Protein AF-A0A9E3UHV4-F1 (afdb_monomer)

Foldseek 3Di:
DPDDPDPDDDDDDDDDPVVVVVLVVVCVVVVHDSVVVVVVVCVVVQVPDWDQDPVGIDGCVVLDDPQPQSSLLSQLVGPRDDDDPVSVLLNVVCVVVVQQFWDDDPPDTHGPVLSSNQCVVCSVVLSVQCVVPCVPNVQRSVVVSCVSCVVVVHHGGPPPDPDPPPPDD

Sequence (169 aa):
MAKRPAKSETLTIRLDPKTRFMLEFISRVKGQTITTVVERALVEAASTATIETGFGHTDWKAFWDVSEGVRQLRLASTDEVFPTYEEERRFAFARTHEVFFWDIEGKTKTFNRFNIEVLWPNIDEYISIWDSTKTSDHWAAGRRMKSDLEDAKIEPPRWPPPSRELIPF

Radius of gyration: 21.43 Å; Cα contacts (8 Å, |Δi|>4): 129; chains: 1; bounding box: 47×37×72 Å

Structure (mmCIF, N/CA/C/O backbone):
data_AF-A0A9E3UHV4-F1
#
_entry.id   AF-A0A9E3UHV4-F1
#
loop_
_atom_site.group_PDB
_atom_site.id
_atom_site.type_symbol
_atom_site.label_atom_id
_atom_site.label_alt_id
_atom_site.label_comp_id
_atom_site.label_asym_id
_atom_site.label_entity_id
_atom_site.label_seq_id
_atom_site.pdbx_PDB_ins_code
_atom_site.Cartn_x
_atom_site.Cartn_y
_atom_site.Cartn_z
_atom_site.occupancy
_atom_site.B_iso_or_equiv
_atom_site.auth_seq_id
_atom_site.auth_comp_id
_atom_site.auth_asym_id
_atom_site.auth_atom_id
_atom_site.pdbx_PDB_model_num
ATOM 1 N N . MET A 1 1 ? 5.886 -19.375 -1.466 1.00 36.41 1 MET A N 1
ATOM 2 C CA . MET A 1 1 ? 4.690 -19.743 -0.667 1.00 36.41 1 MET A CA 1
ATOM 3 C C . MET A 1 1 ? 3.839 -18.494 -0.496 1.00 36.41 1 MET A C 1
ATOM 5 O O . MET A 1 1 ? 4.334 -17.541 0.089 1.00 36.41 1 MET A O 1
ATOM 9 N N . ALA A 1 2 ? 2.610 -18.466 -1.021 1.00 40.59 2 ALA A N 1
ATOM 10 C CA . ALA A 1 2 ? 1.711 -17.325 -0.839 1.00 40.59 2 ALA A CA 1
ATOM 11 C C . ALA A 1 2 ? 1.361 -17.177 0.653 1.00 40.59 2 ALA A C 1
ATOM 13 O O . ALA A 1 2 ? 0.800 -18.092 1.263 1.00 40.59 2 ALA A O 1
ATOM 14 N N . LYS A 1 3 ? 1.753 -16.053 1.258 1.00 47.31 3 LYS A N 1
ATOM 15 C CA . LYS A 1 3 ? 1.460 -15.728 2.657 1.00 47.31 3 LYS A CA 1
ATOM 16 C C . LYS A 1 3 ? -0.059 -15.562 2.762 1.00 47.31 3 LYS A C 1
ATOM 18 O O . LYS A 1 3 ? -0.621 -14.675 2.129 1.00 47.31 3 LYS A O 1
ATOM 23 N N . ARG A 1 4 ? -0.745 -16.444 3.501 1.00 50.56 4 ARG A N 1
ATOM 24 C CA . ARG A 1 4 ? -2.179 -16.261 3.785 1.00 50.56 4 ARG A CA 1
ATOM 25 C C . ARG A 1 4 ? -2.364 -14.875 4.417 1.00 50.56 4 ARG A C 1
ATOM 27 O O . ARG A 1 4 ? -1.590 -14.565 5.326 1.00 50.56 4 ARG A O 1
ATOM 34 N N . PRO A 1 5 ? -3.350 -14.070 3.981 1.00 55.16 5 PRO A N 1
ATOM 35 C CA . PRO A 1 5 ? -3.598 -12.780 4.605 1.00 55.16 5 PRO A CA 1
ATOM 36 C C . PRO A 1 5 ? -3.875 -13.013 6.092 1.00 55.16 5 PRO A C 1
ATOM 38 O O . PRO A 1 5 ? -4.691 -13.867 6.460 1.00 55.16 5 PRO A O 1
ATOM 41 N N . ALA A 1 6 ? -3.124 -12.325 6.951 1.00 57.59 6 ALA A N 1
ATOM 42 C CA . ALA A 1 6 ? -3.329 -12.412 8.385 1.00 57.59 6 ALA A CA 1
ATOM 43 C C . ALA A 1 6 ? -4.741 -11.901 8.698 1.00 57.59 6 ALA A C 1
ATOM 45 O O . ALA A 1 6 ? -5.146 -10.848 8.216 1.00 57.59 6 ALA A O 1
ATOM 46 N N . LYS A 1 7 ? -5.508 -12.649 9.500 1.00 66.94 7 LYS A N 1
ATOM 47 C CA . LYS A 1 7 ? -6.866 -12.239 9.905 1.00 66.94 7 LYS A CA 1
ATOM 48 C C . LYS A 1 7 ? -6.876 -10.986 10.793 1.00 66.94 7 LYS A C 1
ATOM 50 O O . LYS A 1 7 ? -7.939 -10.423 11.018 1.00 66.94 7 LYS A O 1
ATOM 55 N N . SER A 1 8 ? -5.721 -10.599 11.328 1.00 72.50 8 SER A N 1
ATOM 56 C CA . SER A 1 8 ? -5.550 -9.487 12.257 1.00 72.50 8 SER A CA 1
ATOM 57 C C . SER A 1 8 ? -4.122 -8.955 12.181 1.00 72.50 8 SER A C 1
ATOM 59 O O . SER A 1 8 ? -3.180 -9.748 12.104 1.00 72.50 8 SER A O 1
ATOM 61 N N . GLU A 1 9 ? -3.969 -7.639 12.283 1.00 79.88 9 GLU A N 1
ATOM 62 C CA . GLU A 1 9 ? -2.679 -6.961 12.424 1.00 79.88 9 GLU A CA 1
ATOM 63 C C . GLU A 1 9 ? -2.532 -6.402 13.845 1.00 79.88 9 GLU A C 1
ATOM 65 O O . GLU A 1 9 ? -3.498 -5.928 14.444 1.00 79.88 9 GLU A O 1
ATOM 70 N N . THR A 1 10 ? -1.325 -6.480 14.411 1.00 86.19 10 THR A N 1
ATOM 71 C CA . THR A 1 10 ? -1.036 -5.933 15.744 1.00 86.19 10 THR A CA 1
ATOM 72 C C . THR A 1 10 ? -0.614 -4.475 15.617 1.00 86.19 10 THR A C 1
ATOM 74 O O . THR A 1 10 ? 0.415 -4.185 15.011 1.00 86.19 10 THR A O 1
ATOM 77 N N . LEU A 1 11 ? -1.359 -3.569 16.252 1.00 87.00 11 LEU A N 1
ATOM 78 C CA . LEU A 1 11 ? -1.044 -2.143 16.309 1.00 87.00 11 LEU A CA 1
ATOM 79 C C . LEU A 1 11 ? -0.662 -1.730 17.738 1.00 87.00 11 LEU A C 1
ATOM 81 O O . LEU A 1 11 ? -1.441 -1.904 18.674 1.00 87.00 11 LEU A O 1
ATOM 85 N N . THR A 1 12 ? 0.527 -1.145 17.901 1.00 90.25 12 THR A N 1
ATOM 86 C CA . THR A 1 12 ? 0.995 -0.595 19.183 1.00 90.25 12 THR A CA 1
ATOM 87 C C . THR A 1 12 ? 0.866 0.925 19.164 1.00 90.25 12 THR A C 1
ATOM 89 O O . THR A 1 12 ? 1.575 1.593 18.416 1.00 90.25 12 THR A O 1
ATOM 92 N N . ILE A 1 13 ? -0.007 1.481 20.009 1.00 89.94 13 ILE A N 1
ATOM 93 C CA . ILE A 1 13 ? -0.247 2.929 20.115 1.00 89.94 13 ILE A CA 1
ATOM 94 C C . ILE A 1 13 ? 0.202 3.422 21.493 1.00 89.94 13 ILE A C 1
ATOM 96 O O . ILE A 1 13 ? -0.070 2.783 22.511 1.00 89.94 13 ILE A O 1
ATOM 100 N N . ARG A 1 14 ? 0.866 4.581 21.539 1.00 93.75 14 ARG A N 1
ATOM 101 C CA . ARG A 1 14 ? 1.131 5.301 22.792 1.00 93.75 14 ARG A CA 1
ATOM 102 C C . ARG A 1 14 ? -0.029 6.247 23.078 1.00 93.75 14 ARG A C 1
ATOM 104 O O . ARG A 1 14 ? -0.343 7.092 22.249 1.00 93.75 14 ARG A O 1
ATOM 111 N N . LEU A 1 15 ? -0.638 6.103 24.249 1.00 94.62 15 LEU A N 1
ATOM 112 C CA . LEU A 1 15 ? -1.754 6.928 24.703 1.00 94.62 15 LEU A CA 1
ATOM 113 C C . LEU A 1 15 ? -1.387 7.583 26.028 1.00 94.62 15 LEU A C 1
ATOM 115 O O . LEU A 1 15 ? -0.744 6.957 26.874 1.00 94.62 15 LEU A O 1
ATOM 119 N N . ASP A 1 16 ? -1.821 8.822 26.223 1.00 97.19 16 ASP A N 1
ATOM 120 C CA . ASP A 1 16 ? -1.750 9.449 27.534 1.00 97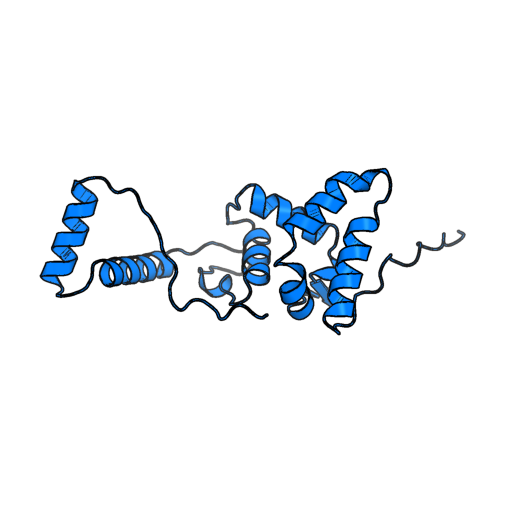.19 16 ASP A CA 1
ATOM 121 C C . ASP A 1 16 ? -2.726 8.760 28.520 1.00 97.19 16 ASP A C 1
ATOM 123 O O . ASP A 1 16 ? -3.694 8.104 28.099 1.00 97.19 16 ASP A O 1
ATOM 127 N N . PRO A 1 17 ? -2.510 8.896 29.843 1.00 97.81 17 PRO A N 1
ATOM 128 C CA . PRO A 1 17 ? -3.344 8.232 30.844 1.00 97.81 17 PRO A CA 1
ATOM 129 C C . PRO A 1 17 ? -4.841 8.560 30.739 1.00 97.81 17 PRO A C 1
ATOM 131 O O . PRO A 1 17 ? -5.673 7.686 30.991 1.00 97.81 17 PRO A O 1
ATOM 134 N N . LYS A 1 18 ? -5.203 9.789 30.340 1.00 97.62 18 LYS A N 1
ATOM 135 C CA . LYS A 1 18 ? -6.603 10.216 30.226 1.00 97.62 18 LYS A CA 1
ATOM 136 C C . LYS A 1 18 ? -7.276 9.528 29.041 1.00 97.62 18 LYS A C 1
ATOM 138 O O . LYS A 1 18 ? -8.373 8.997 29.202 1.00 97.62 18 LYS A O 1
ATOM 143 N N . THR A 1 19 ? -6.620 9.469 27.883 1.00 96.19 19 THR A N 1
ATOM 144 C CA . THR A 1 19 ? -7.154 8.775 26.697 1.00 96.19 19 THR A CA 1
ATOM 145 C C . THR A 1 19 ? -7.317 7.280 26.936 1.00 96.19 19 THR A C 1
ATOM 147 O O . THR A 1 19 ? -8.355 6.707 26.596 1.00 96.19 19 THR A O 1
ATOM 150 N N . ARG A 1 20 ? -6.345 6.652 27.608 1.00 96.12 20 ARG A N 1
ATOM 151 C CA . ARG A 1 20 ? -6.464 5.250 28.020 1.00 96.12 20 ARG A CA 1
ATOM 152 C C . ARG A 1 20 ? -7.683 5.024 28.919 1.00 96.12 20 ARG A C 1
ATOM 154 O O . ARG A 1 20 ? -8.467 4.115 28.657 1.00 96.12 20 ARG A O 1
ATOM 161 N N . PHE A 1 21 ? -7.862 5.860 29.943 1.00 97.38 21 PHE A N 1
ATOM 162 C CA . PHE A 1 21 ? -9.005 5.752 30.850 1.00 97.38 21 PHE A CA 1
ATOM 163 C C . PHE A 1 21 ? -10.344 5.911 30.116 1.00 97.38 21 PHE A C 1
ATOM 165 O O . PHE A 1 21 ? -11.267 5.140 30.364 1.00 97.38 21 PHE A O 1
ATOM 172 N N . MET A 1 22 ? -10.454 6.855 29.172 1.00 97.00 22 MET A N 1
ATOM 173 C CA . MET A 1 22 ? -11.671 7.027 28.366 1.00 97.00 22 MET A CA 1
ATOM 174 C C . MET A 1 22 ? -12.009 5.769 27.551 1.00 97.00 22 MET A C 1
ATOM 176 O O . MET A 1 22 ? -13.165 5.345 27.545 1.00 97.00 22 MET A O 1
ATOM 180 N N . LEU A 1 23 ? -11.017 5.133 26.915 1.00 95.62 23 LEU A N 1
ATOM 181 C CA . LEU A 1 23 ? -11.217 3.872 26.188 1.00 95.62 23 LEU A CA 1
ATOM 182 C C . LEU A 1 23 ? -11.690 2.741 27.113 1.00 95.62 23 LEU A C 1
ATOM 184 O O . LEU A 1 23 ? -12.619 2.009 26.768 1.00 95.62 23 LEU A O 1
ATOM 188 N N . GLU A 1 24 ? -11.081 2.608 28.294 1.00 96.19 24 GLU A N 1
ATOM 189 C CA . GLU A 1 24 ? -11.468 1.610 29.301 1.00 96.19 24 GLU A CA 1
ATOM 190 C C . GLU A 1 24 ? -12.869 1.866 29.877 1.00 96.19 24 GLU A C 1
ATOM 192 O O . GLU A 1 24 ? -13.622 0.928 30.136 1.00 96.19 24 GLU A O 1
ATOM 197 N N . PHE A 1 25 ? -13.248 3.129 30.068 1.00 97.25 25 PHE A N 1
ATOM 198 C CA . PHE A 1 25 ? -14.584 3.495 30.524 1.00 97.25 25 PHE A CA 1
ATOM 199 C C . PHE A 1 25 ? -15.644 3.131 29.479 1.00 97.25 25 PHE A C 1
ATOM 201 O O . PHE A 1 25 ? -16.618 2.451 29.801 1.00 97.25 25 PHE A O 1
ATOM 208 N N . ILE A 1 26 ? -15.436 3.515 28.214 1.00 96.31 26 ILE A N 1
ATOM 209 C CA . ILE A 1 26 ? -16.378 3.225 27.122 1.00 96.31 26 ILE A CA 1
ATOM 210 C C . ILE A 1 26 ? -16.529 1.718 26.915 1.00 96.31 26 ILE A C 1
ATOM 212 O O . ILE A 1 26 ? -17.650 1.244 26.726 1.00 96.31 26 ILE A O 1
ATOM 216 N N . SER A 1 27 ? -15.430 0.961 26.972 1.00 97.25 27 SER A N 1
ATOM 217 C CA . SER A 1 27 ? -15.467 -0.494 26.806 1.00 97.25 27 SER A CA 1
ATOM 218 C C . SER A 1 27 ? -16.345 -1.160 27.874 1.00 97.25 27 SER A C 1
ATOM 220 O O . SER A 1 27 ? -17.196 -1.985 27.539 1.00 97.25 27 SER A O 1
ATOM 222 N N . ARG A 1 28 ? -16.245 -0.717 29.136 1.00 97.00 28 ARG A N 1
ATOM 223 C CA . ARG A 1 28 ? -17.091 -1.186 30.248 1.00 97.00 28 ARG A CA 1
ATOM 224 C C . ARG A 1 28 ? -18.549 -0.760 30.106 1.00 97.00 28 ARG A C 1
ATOM 226 O O . ARG A 1 28 ? -19.431 -1.589 30.292 1.00 97.00 28 ARG A O 1
ATOM 233 N N . VAL A 1 29 ? -18.806 0.501 29.752 1.00 96.94 29 VAL A N 1
ATOM 234 C CA . VAL A 1 29 ? -20.173 1.025 29.579 1.00 96.94 29 VAL A CA 1
ATOM 235 C C . VAL A 1 29 ? -20.903 0.314 28.438 1.00 96.94 29 VAL A C 1
ATOM 237 O O . VAL A 1 29 ? -22.082 0.000 28.566 1.00 96.94 29 VAL A O 1
ATOM 240 N N . LYS A 1 30 ? -20.211 0.040 27.325 1.00 94.69 30 LYS A N 1
ATOM 241 C CA . LYS A 1 30 ? -20.795 -0.608 26.140 1.00 94.69 30 LYS A CA 1
ATOM 242 C C . LYS A 1 30 ? -20.734 -2.141 26.177 1.00 94.69 30 LYS A C 1
ATOM 244 O O . LYS A 1 30 ? -21.286 -2.769 25.278 1.00 94.69 30 LYS A O 1
ATOM 249 N N . GLY A 1 31 ? -20.056 -2.742 27.160 1.00 95.69 31 GLY A N 1
ATOM 250 C CA . GLY A 1 31 ? -19.849 -4.193 27.236 1.00 95.69 31 GLY A CA 1
ATOM 251 C C . GLY A 1 31 ? -19.049 -4.755 26.054 1.00 95.69 31 GLY A C 1
ATOM 252 O O . GLY A 1 31 ? -19.348 -5.839 25.562 1.00 95.69 31 GLY A O 1
ATOM 253 N N . GLN A 1 32 ? -18.072 -3.999 25.549 1.00 95.94 32 GLN A N 1
ATOM 254 C CA . GLN A 1 32 ? -17.279 -4.337 24.362 1.00 95.94 32 GLN A CA 1
ATOM 255 C C . GLN A 1 32 ? -15.793 -4.413 24.700 1.00 95.94 32 GLN A C 1
ATOM 257 O O . GLN A 1 32 ? -15.345 -3.863 25.702 1.00 95.94 32 GLN A O 1
ATOM 262 N N . THR A 1 33 ? -15.003 -5.073 23.853 1.00 96.38 33 THR A N 1
ATOM 263 C CA . THR A 1 33 ? -13.542 -5.033 23.995 1.00 96.38 33 THR A CA 1
ATOM 264 C C . THR A 1 33 ? -13.012 -3.649 23.612 1.00 96.38 33 THR A C 1
ATOM 266 O O . THR A 1 33 ? -13.627 -2.936 22.816 1.00 96.38 33 THR A O 1
ATOM 269 N N . ILE A 1 34 ? -11.847 -3.267 24.148 1.00 93.81 34 ILE A N 1
ATOM 270 C CA . ILE A 1 34 ? -11.163 -2.024 23.745 1.00 93.81 34 ILE A CA 1
ATOM 271 C C . ILE A 1 34 ? -10.929 -2.014 22.228 1.00 93.81 34 ILE A C 1
ATOM 273 O O . ILE A 1 34 ? -11.170 -0.996 21.588 1.00 93.81 34 ILE A O 1
ATOM 277 N N . THR A 1 35 ? -10.546 -3.156 21.648 1.00 93.44 35 THR A N 1
ATOM 278 C CA . THR A 1 35 ? -10.378 -3.327 20.199 1.00 93.44 35 THR A CA 1
ATOM 279 C C . THR A 1 35 ? -11.639 -2.935 19.433 1.00 93.44 35 THR A C 1
ATOM 281 O O . THR A 1 35 ? -11.572 -2.074 18.565 1.00 93.44 35 THR A O 1
ATOM 284 N N . THR A 1 36 ? -12.808 -3.464 19.810 1.00 94.56 36 THR A N 1
ATOM 285 C CA . THR A 1 36 ? -14.077 -3.134 19.142 1.00 94.56 36 THR A CA 1
ATOM 286 C C . THR A 1 36 ? -14.451 -1.657 19.285 1.00 94.56 36 THR A C 1
ATOM 288 O O . THR A 1 36 ? -14.997 -1.070 18.352 1.00 94.56 36 THR A O 1
ATOM 291 N N . VAL A 1 37 ? -14.163 -1.038 20.436 1.00 95.00 37 VAL A N 1
ATOM 292 C CA . VAL A 1 37 ? -14.391 0.404 20.632 1.00 95.00 37 VAL A CA 1
ATOM 293 C C . VAL A 1 37 ? -13.534 1.221 19.664 1.00 95.00 37 VAL A C 1
ATOM 295 O O . VAL A 1 37 ? -14.053 2.131 19.020 1.00 95.00 37 VAL A O 1
ATOM 298 N N . VAL A 1 38 ? -12.250 0.879 19.537 1.00 94.44 38 VAL A N 1
ATOM 299 C CA . VAL A 1 38 ? -11.314 1.563 18.634 1.00 94.44 38 VAL A CA 1
ATOM 300 C C . VAL A 1 38 ? -11.707 1.359 17.172 1.00 94.44 38 VAL A C 1
ATOM 302 O O . VAL A 1 38 ? -11.797 2.335 16.437 1.00 94.44 38 VAL A O 1
ATOM 305 N N . GLU A 1 39 ? -12.002 0.128 16.753 1.00 93.94 39 GLU A N 1
ATOM 306 C CA . GLU A 1 39 ? -12.411 -0.179 15.375 1.00 93.94 39 GLU A CA 1
ATOM 307 C C . GLU A 1 39 ? -13.649 0.617 14.955 1.00 93.94 39 GLU A C 1
ATOM 309 O O . GLU A 1 39 ? -13.665 1.220 13.886 1.00 93.94 39 GLU A O 1
ATOM 314 N N . ARG A 1 40 ? -14.676 0.677 15.813 1.00 93.31 40 ARG A N 1
ATOM 315 C CA . ARG A 1 40 ? -15.893 1.451 15.528 1.00 93.31 40 ARG A CA 1
ATOM 316 C C . ARG A 1 40 ? -15.610 2.943 15.431 1.00 93.31 40 ARG A C 1
ATOM 318 O O . ARG A 1 40 ? -16.054 3.570 14.477 1.00 93.31 40 ARG A O 1
ATOM 325 N N . ALA A 1 41 ? -14.841 3.486 16.374 1.00 93.50 41 ALA A N 1
ATOM 326 C CA . ALA A 1 41 ? -14.463 4.895 16.351 1.00 93.50 41 ALA A CA 1
ATOM 327 C C . ALA A 1 41 ? -13.659 5.251 15.088 1.00 93.50 41 ALA A C 1
ATOM 329 O O . ALA A 1 41 ? -13.880 6.305 14.497 1.00 93.50 41 ALA A O 1
ATOM 330 N N . LEU A 1 42 ? -12.766 4.361 14.637 1.00 93.81 42 LEU A N 1
ATOM 331 C CA . LEU A 1 42 ? -12.014 4.536 13.394 1.00 93.81 42 LEU A CA 1
ATOM 332 C C . LEU A 1 42 ? -12.920 4.493 12.165 1.00 93.81 42 LEU A C 1
ATOM 334 O O . LEU A 1 42 ? -12.791 5.353 11.304 1.00 93.81 42 LEU A O 1
ATOM 338 N N . VAL A 1 43 ? -13.846 3.533 12.079 1.00 93.12 43 VAL A N 1
ATOM 339 C CA . VAL A 1 43 ? -14.799 3.452 10.960 1.00 93.12 43 VAL A CA 1
ATOM 340 C C . VAL A 1 43 ? -15.681 4.698 10.903 1.00 93.12 43 VAL A C 1
ATOM 342 O O . VAL A 1 43 ? -15.902 5.235 9.819 1.00 93.12 43 VAL A O 1
ATOM 345 N N . GLU A 1 44 ? -16.159 5.181 12.050 1.00 93.12 44 GLU A N 1
ATOM 346 C CA . GLU A 1 44 ? -16.943 6.416 12.147 1.00 93.12 44 GLU A CA 1
ATOM 347 C C . GLU A 1 44 ? -16.129 7.624 11.666 1.00 93.12 44 GLU A C 1
ATOM 349 O O . GLU A 1 44 ? -16.566 8.330 10.758 1.00 93.12 44 GLU A O 1
ATOM 354 N N . ALA A 1 45 ? -14.914 7.812 12.191 1.00 94.19 45 ALA A N 1
ATOM 355 C CA . ALA A 1 45 ? -14.040 8.914 11.794 1.00 94.19 45 ALA A CA 1
ATOM 356 C C . ALA A 1 45 ? -13.663 8.850 10.302 1.00 94.19 45 ALA A C 1
ATOM 358 O O . ALA A 1 45 ? -13.757 9.852 9.591 1.00 94.19 45 ALA A O 1
ATOM 359 N N . ALA A 1 46 ? -13.299 7.667 9.804 1.00 92.06 46 ALA A N 1
ATOM 360 C CA . ALA A 1 46 ? -12.918 7.455 8.411 1.00 92.06 46 ALA A CA 1
ATOM 361 C C . ALA A 1 46 ? -14.092 7.669 7.447 1.00 92.06 46 ALA A C 1
ATOM 363 O O . ALA A 1 46 ? -13.888 8.149 6.339 1.00 92.06 46 ALA A O 1
ATOM 364 N N . SER A 1 47 ? -15.326 7.365 7.863 1.00 88.19 47 SER A N 1
ATOM 365 C CA . SER A 1 47 ? -16.526 7.604 7.044 1.00 88.19 47 SER A CA 1
ATOM 366 C C . SER A 1 47 ? -16.833 9.091 6.852 1.00 88.19 47 SER A C 1
ATOM 368 O O . SER A 1 47 ? -17.553 9.446 5.924 1.00 88.19 47 SER A O 1
ATOM 370 N N . THR A 1 48 ? -16.299 9.955 7.717 1.00 91.69 48 THR A N 1
ATOM 371 C CA . THR A 1 48 ? -16.426 11.416 7.600 1.00 91.69 48 THR A CA 1
ATOM 372 C C . THR A 1 48 ? -15.183 12.094 7.026 1.00 91.69 48 THR A C 1
ATOM 374 O O . THR A 1 48 ? -15.230 13.276 6.699 1.00 91.69 48 THR A O 1
ATOM 377 N N . ALA A 1 49 ? -14.070 11.369 6.901 1.00 90.94 49 ALA A N 1
ATOM 378 C CA . ALA A 1 49 ? -12.830 11.883 6.340 1.00 90.94 49 ALA A CA 1
ATOM 379 C C . ALA A 1 49 ? -12.879 11.791 4.809 1.00 90.94 49 ALA A C 1
ATOM 381 O O . ALA A 1 49 ? -12.592 10.746 4.224 1.00 90.94 49 ALA A O 1
ATOM 382 N N . THR A 1 50 ? -13.259 12.893 4.167 1.00 90.50 50 THR A N 1
ATOM 383 C CA . THR A 1 50 ? -13.290 13.016 2.707 1.00 90.50 50 THR A CA 1
ATOM 384 C C . THR A 1 50 ? -12.176 13.922 2.214 1.00 90.50 50 THR A C 1
ATOM 386 O O . THR A 1 50 ? -11.874 14.928 2.856 1.00 90.50 50 THR A O 1
ATOM 389 N N . ILE A 1 51 ? -11.633 13.612 1.043 1.00 88.38 51 ILE A N 1
ATOM 390 C CA . ILE A 1 51 ? -10.755 14.517 0.301 1.00 88.38 51 ILE A CA 1
ATOM 391 C C . ILE A 1 51 ? -11.489 15.049 -0.929 1.00 88.38 51 ILE A C 1
ATOM 393 O O . ILE A 1 51 ? -12.362 14.376 -1.488 1.00 88.38 51 ILE A O 1
ATOM 397 N N . GLU A 1 52 ? -11.160 16.273 -1.323 1.00 85.75 52 GLU A N 1
ATOM 398 C CA . GLU A 1 52 ? -11.552 16.815 -2.621 1.00 85.75 52 GLU A CA 1
ATOM 399 C C . GLU A 1 52 ? -10.690 16.185 -3.710 1.00 85.75 52 GLU A C 1
ATOM 401 O O . GLU A 1 52 ? -9.549 15.824 -3.470 1.00 85.75 52 GLU A O 1
ATOM 406 N N . THR A 1 53 ? -11.264 16.001 -4.889 1.00 78.19 53 THR A N 1
ATOM 407 C CA . THR A 1 53 ? -10.575 15.543 -6.095 1.00 78.19 53 THR A CA 1
ATOM 408 C C . THR A 1 53 ? -11.153 16.309 -7.276 1.00 78.19 53 THR A C 1
ATOM 410 O O . THR A 1 53 ? -12.272 16.830 -7.205 1.00 78.19 53 THR A O 1
ATOM 413 N N . GLY A 1 54 ? -10.467 16.298 -8.419 1.00 74.25 54 GLY A N 1
ATOM 414 C CA . GLY A 1 54 ? -10.986 16.895 -9.658 1.00 74.25 54 GLY A CA 1
ATOM 415 C C . GLY A 1 54 ? -12.349 16.351 -10.132 1.00 74.25 54 GLY A C 1
ATOM 416 O O . GLY A 1 54 ? -12.975 16.960 -10.996 1.00 74.25 54 GLY A O 1
ATOM 417 N N . PHE A 1 55 ? -12.829 15.235 -9.568 1.00 72.31 55 PHE A N 1
ATOM 418 C CA . PHE A 1 55 ? -14.098 14.584 -9.917 1.00 72.31 55 PHE A CA 1
ATOM 419 C C . PHE A 1 55 ? -15.156 14.633 -8.796 1.00 72.31 55 PHE A C 1
ATOM 421 O O . PHE A 1 55 ? -16.212 14.015 -8.933 1.00 72.31 55 PHE A O 1
ATOM 428 N N . GLY A 1 56 ? -14.901 15.361 -7.702 1.00 83.56 56 GLY A N 1
ATOM 429 C CA . GLY A 1 56 ? -15.790 15.469 -6.539 1.00 83.56 56 GLY A CA 1
ATOM 430 C C . GLY A 1 56 ? -15.104 15.054 -5.237 1.00 83.56 56 GLY A C 1
ATOM 431 O O . GLY A 1 56 ? -13.886 15.147 -5.120 1.00 83.56 56 GLY A O 1
ATOM 432 N N . HIS A 1 57 ? -15.869 14.584 -4.252 1.00 84.44 57 HIS A N 1
ATOM 433 C CA . HIS A 1 57 ? -15.312 14.093 -2.988 1.00 84.44 57 HIS A CA 1
ATOM 434 C C . HIS A 1 57 ? -15.130 12.577 -3.009 1.00 84.44 57 HIS A C 1
ATOM 436 O O . HIS A 1 57 ? -15.990 11.851 -3.512 1.00 84.44 57 HIS A O 1
ATOM 442 N N . THR A 1 58 ? -14.046 12.096 -2.405 1.00 89.06 58 THR A N 1
ATOM 443 C CA . THR A 1 58 ? -13.804 10.664 -2.209 1.00 89.06 58 THR A CA 1
ATOM 444 C C . THR A 1 58 ? -13.401 10.352 -0.768 1.00 89.06 58 THR A C 1
ATOM 446 O O . THR A 1 58 ? -12.941 11.229 -0.038 1.00 89.06 58 THR A O 1
ATOM 449 N N . ASP A 1 59 ? -13.588 9.098 -0.355 1.00 90.69 59 ASP A N 1
ATOM 450 C CA . ASP A 1 59 ? -13.217 8.575 0.962 1.00 90.69 59 ASP A CA 1
ATOM 451 C C . ASP A 1 59 ? -12.146 7.472 0.849 1.00 90.69 59 ASP A C 1
ATOM 453 O O . ASP A 1 59 ? -11.678 7.116 -0.239 1.00 90.69 59 ASP A O 1
ATOM 457 N N . TRP A 1 60 ? -11.761 6.901 1.994 1.00 91.12 60 TRP A N 1
ATOM 458 C CA . TRP A 1 60 ? -10.769 5.825 2.083 1.00 91.12 60 TRP A CA 1
ATOM 459 C C . TRP A 1 60 ? -11.108 4.586 1.233 1.00 91.12 60 TRP A C 1
ATOM 461 O O . TRP A 1 60 ? -10.200 3.844 0.848 1.00 91.12 60 TRP A O 1
ATOM 471 N N . LYS A 1 61 ? -12.387 4.336 0.919 1.00 91.50 61 LYS A N 1
ATOM 472 C CA . LYS A 1 61 ? -12.816 3.136 0.183 1.00 91.50 61 LYS A CA 1
ATOM 473 C C . LYS A 1 61 ? -12.382 3.187 -1.270 1.00 91.50 61 LYS A C 1
ATOM 475 O O . LYS A 1 61 ? -12.103 2.138 -1.843 1.00 91.50 61 LYS A O 1
ATOM 480 N N . ALA A 1 62 ? -12.289 4.380 -1.856 1.00 89.44 62 ALA A N 1
ATOM 481 C CA . ALA A 1 62 ? -11.749 4.528 -3.202 1.00 89.44 62 ALA A CA 1
ATOM 482 C C . ALA A 1 62 ? -10.272 4.122 -3.269 1.00 89.44 62 AL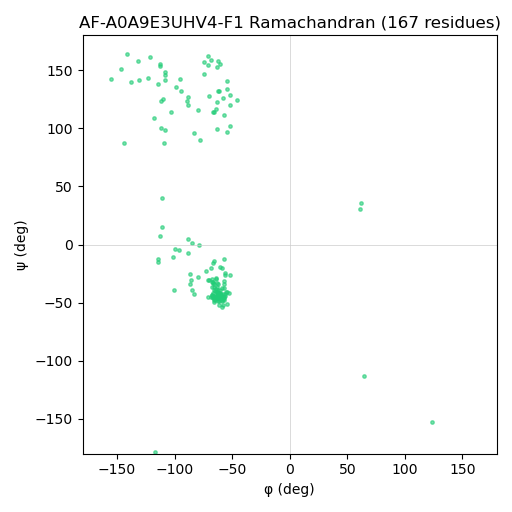A A C 1
ATOM 484 O O . ALA A 1 62 ? -9.816 3.622 -4.295 1.00 89.44 62 ALA A O 1
ATOM 485 N N . PHE A 1 63 ? -9.532 4.277 -2.169 1.00 90.69 63 PHE A N 1
ATOM 486 C CA . PHE A 1 63 ? -8.118 3.913 -2.079 1.00 90.69 63 PHE A CA 1
ATOM 487 C C . PHE A 1 63 ? -7.892 2.453 -1.710 1.00 90.69 63 PHE A C 1
ATOM 489 O O . PHE A 1 63 ? -6.894 1.865 -2.126 1.00 90.69 63 PHE A O 1
ATOM 496 N N . TRP A 1 64 ? -8.808 1.864 -0.942 1.00 93.31 64 TRP A N 1
ATOM 497 C CA . TRP A 1 64 ? -8.657 0.508 -0.444 1.00 93.31 64 TRP A CA 1
ATOM 498 C C . TRP A 1 64 ? -8.562 -0.522 -1.577 1.00 93.31 64 TRP A C 1
ATOM 500 O O . TRP A 1 64 ? -9.372 -0.562 -2.504 1.00 93.31 64 TRP A O 1
ATOM 510 N N . ASP A 1 65 ? -7.565 -1.391 -1.458 1.00 93.81 65 ASP A N 1
ATOM 511 C CA . ASP A 1 65 ? -7.373 -2.565 -2.293 1.00 93.81 65 ASP A CA 1
ATOM 512 C C . ASP A 1 65 ? -6.751 -3.676 -1.441 1.00 93.81 65 ASP A C 1
ATOM 514 O O . ASP A 1 65 ? -6.034 -3.401 -0.474 1.00 93.81 65 ASP A O 1
ATOM 518 N N . VAL A 1 66 ? -7.032 -4.931 -1.792 1.00 91.50 66 VAL A N 1
ATOM 519 C CA . VAL A 1 66 ? -6.423 -6.097 -1.134 1.00 91.50 66 VAL A CA 1
ATOM 520 C C . VAL A 1 66 ? -4.941 -6.203 -1.500 1.00 91.50 66 VAL A C 1
ATOM 522 O O . VAL A 1 66 ? -4.141 -6.665 -0.689 1.00 91.50 66 VAL A O 1
ATOM 525 N N . SER A 1 67 ? -4.567 -5.749 -2.698 1.00 93.88 67 SER A N 1
ATOM 526 C CA . SER A 1 67 ? -3.170 -5.629 -3.100 1.00 93.88 67 SER A CA 1
ATOM 527 C C . SER A 1 67 ? -2.565 -4.362 -2.499 1.00 93.88 67 SER A C 1
ATOM 529 O O . SER A 1 67 ? -2.956 -3.244 -2.844 1.00 93.88 67 SER A O 1
ATOM 53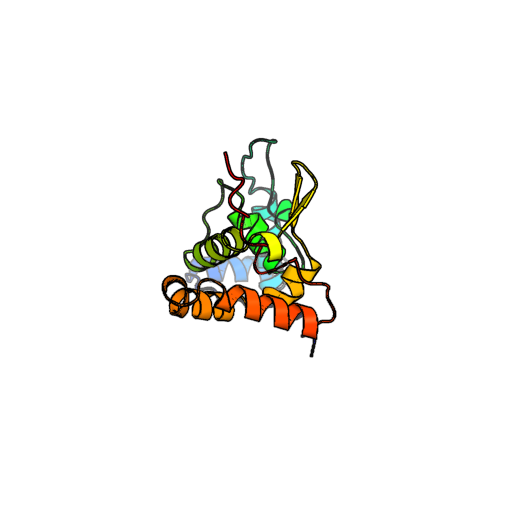1 N N . GLU A 1 68 ? -1.580 -4.538 -1.615 1.00 92.69 68 GLU A N 1
ATOM 532 C CA . GLU A 1 68 ? -0.847 -3.433 -0.992 1.00 92.69 68 GLU A CA 1
ATOM 533 C C . GLU A 1 68 ? -0.246 -2.489 -2.039 1.00 92.69 68 GLU A C 1
ATOM 535 O O . GLU A 1 68 ? -0.343 -1.273 -1.887 1.00 92.69 68 GLU A O 1
ATOM 540 N N . GLY A 1 69 ? 0.305 -3.038 -3.125 1.00 94.94 69 GLY A N 1
ATOM 541 C CA . GLY A 1 69 ? 0.895 -2.235 -4.188 1.00 94.94 69 GLY A CA 1
ATOM 542 C C . GLY A 1 69 ? -0.113 -1.393 -4.946 1.00 94.94 69 GLY A C 1
ATOM 543 O O . GLY A 1 69 ? 0.127 -0.211 -5.175 1.00 94.94 69 GLY A O 1
ATOM 544 N N . VAL A 1 70 ? -1.285 -1.953 -5.257 1.00 95.44 70 VAL A N 1
ATOM 545 C CA . VAL A 1 70 ? -2.360 -1.184 -5.900 1.00 95.44 70 VAL A CA 1
ATOM 546 C C . VAL A 1 70 ? -2.832 -0.063 -4.974 1.00 95.44 70 VAL A C 1
ATOM 548 O O . VAL A 1 70 ? -2.995 1.070 -5.424 1.00 95.44 70 VAL A O 1
ATOM 551 N N . ARG A 1 71 ? -3.002 -0.349 -3.676 1.00 94.75 71 ARG A N 1
ATOM 552 C CA . ARG A 1 71 ? -3.404 0.646 -2.673 1.00 94.75 71 ARG A CA 1
ATOM 553 C C . ARG A 1 71 ? -2.381 1.779 -2.549 1.00 94.75 71 ARG A C 1
ATOM 555 O O . ARG A 1 71 ? -2.770 2.942 -2.595 1.00 94.75 71 ARG A O 1
ATOM 562 N N . GLN A 1 72 ? -1.092 1.454 -2.422 1.00 94.69 72 GLN A N 1
ATOM 563 C CA . GLN A 1 72 ? -0.022 2.452 -2.307 1.00 94.69 72 GLN A CA 1
ATOM 564 C C . GLN A 1 72 ? 0.104 3.298 -3.575 1.00 94.69 72 GLN A C 1
ATOM 566 O O . GLN A 1 72 ? 0.161 4.520 -3.481 1.00 94.69 72 GLN A O 1
ATOM 571 N N . LEU A 1 73 ? 0.081 2.681 -4.762 1.00 94.69 73 LEU A N 1
ATOM 572 C CA . LEU A 1 73 ? 0.130 3.421 -6.023 1.00 94.69 73 LEU A CA 1
ATOM 573 C C . LEU A 1 73 ? -1.081 4.339 -6.201 1.00 94.69 73 LEU A C 1
ATOM 575 O O . LEU A 1 73 ? -0.926 5.457 -6.686 1.00 94.69 73 LEU A O 1
ATOM 579 N N . ARG A 1 74 ? -2.281 3.893 -5.809 1.00 92.12 74 ARG A N 1
ATOM 580 C CA . ARG A 1 74 ? -3.498 4.709 -5.895 1.00 92.12 74 ARG A CA 1
ATOM 581 C C . ARG A 1 74 ? -3.440 5.906 -4.947 1.00 92.12 74 ARG A C 1
ATOM 583 O O . ARG A 1 74 ? -3.738 7.014 -5.381 1.00 92.12 74 ARG A O 1
ATOM 590 N N . LEU A 1 75 ? -3.011 5.694 -3.700 1.00 91.44 75 LEU A N 1
ATOM 591 C CA . LEU A 1 75 ? -2.786 6.779 -2.740 1.00 91.44 75 LEU A CA 1
ATOM 592 C C . LEU A 1 75 ? -1.746 7.772 -3.268 1.00 91.44 75 LEU A C 1
ATOM 594 O O . LEU A 1 75 ? -2.054 8.945 -3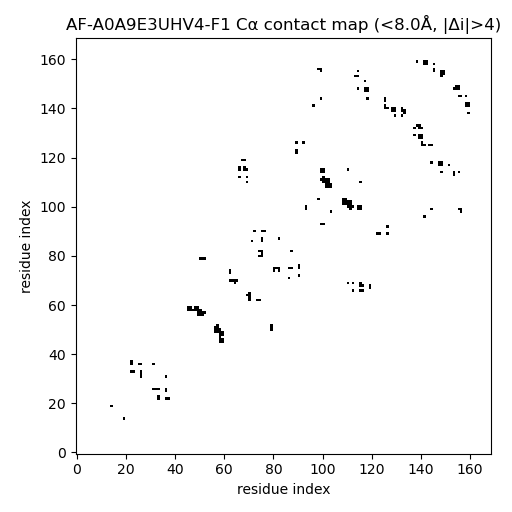.410 1.00 91.44 75 LEU A O 1
ATOM 598 N N . ALA A 1 76 ? -0.559 7.303 -3.654 1.00 90.94 76 ALA A N 1
ATOM 599 C CA . ALA A 1 76 ? 0.527 8.171 -4.112 1.00 90.94 76 ALA A CA 1
ATOM 600 C C . ALA A 1 76 ? 0.240 8.904 -5.440 1.00 90.94 76 ALA A C 1
ATOM 602 O O . ALA A 1 76 ? 0.927 9.865 -5.768 1.00 90.94 76 ALA A O 1
ATOM 603 N N . SER A 1 77 ? -0.764 8.462 -6.208 1.00 88.19 77 SER A N 1
ATOM 604 C CA . SER A 1 77 ? -1.223 9.147 -7.428 1.00 88.19 77 SER A CA 1
ATOM 605 C C . SER A 1 77 ? -2.241 10.265 -7.161 1.00 88.19 77 SER A C 1
ATOM 607 O O . SER A 1 77 ? -2.750 10.838 -8.120 1.00 88.19 77 SER A O 1
ATOM 609 N N . THR A 1 78 ? -2.589 10.523 -5.899 1.00 88.31 78 THR A N 1
ATOM 610 C CA . THR A 1 78 ? -3.614 11.495 -5.497 1.00 88.31 78 THR A CA 1
ATOM 611 C C . THR A 1 78 ? -2.946 12.691 -4.831 1.00 88.31 78 THR A C 1
ATOM 613 O O . THR A 1 78 ? -2.193 12.515 -3.877 1.00 88.31 78 THR A O 1
ATOM 616 N N . ASP A 1 79 ? -3.211 13.898 -5.326 1.00 84.62 79 ASP A N 1
ATOM 617 C CA . ASP A 1 79 ? -2.502 15.111 -4.896 1.00 84.62 79 ASP A CA 1
ATOM 618 C C . ASP A 1 79 ? -2.919 15.567 -3.485 1.00 84.62 79 ASP A C 1
ATOM 620 O O . ASP A 1 79 ? -2.179 16.268 -2.798 1.00 84.62 79 ASP A O 1
ATOM 624 N N . GLU A 1 80 ? -4.106 15.162 -3.034 1.00 85.62 80 GLU A N 1
ATOM 625 C CA . GLU A 1 80 ? -4.711 15.592 -1.773 1.00 85.62 80 GLU A CA 1
ATOM 626 C C . GLU A 1 80 ? -4.325 14.716 -0.568 1.00 85.62 80 GLU A C 1
ATOM 628 O O . GLU A 1 80 ? -4.820 14.930 0.543 1.00 85.62 80 GLU A O 1
ATOM 633 N N . VAL A 1 81 ? -3.433 13.738 -0.760 1.00 85.12 81 VAL A N 1
ATOM 634 C CA . VAL A 1 81 ? -2.848 12.942 0.327 1.00 85.12 81 VAL A CA 1
ATOM 635 C C . VAL A 1 81 ? -1.356 13.236 0.486 1.00 85.12 81 VAL A C 1
ATOM 637 O O . VAL A 1 81 ? -0.678 13.644 -0.449 1.00 85.12 81 VAL A O 1
ATOM 640 N N . PHE A 1 82 ? -0.833 13.008 1.693 1.00 87.06 82 PHE A N 1
ATOM 641 C CA . PHE A 1 82 ? 0.570 13.255 2.036 1.00 87.06 82 PHE A CA 1
ATOM 642 C C . PHE A 1 82 ? 1.305 11.920 2.229 1.00 87.06 82 PHE A C 1
ATOM 644 O O . PHE A 1 82 ? 1.324 11.405 3.353 1.00 87.06 82 PHE A O 1
ATOM 651 N N . PRO A 1 83 ? 1.854 11.316 1.158 1.00 88.00 83 PRO A N 1
ATOM 652 C CA . PRO A 1 83 ? 2.638 10.093 1.274 1.00 88.00 83 PRO A CA 1
ATOM 653 C C . PRO A 1 83 ? 3.905 10.317 2.110 1.00 88.00 83 PRO A C 1
ATOM 655 O O . PRO A 1 83 ? 4.461 11.411 2.193 1.00 88.00 83 PRO A O 1
ATOM 658 N N . THR A 1 84 ? 4.377 9.254 2.750 1.00 92.00 84 THR A N 1
ATOM 659 C CA . THR A 1 84 ? 5.689 9.231 3.406 1.00 92.00 84 THR A CA 1
ATOM 660 C C . THR A 1 84 ? 6.821 9.221 2.374 1.00 92.00 84 THR A C 1
ATOM 662 O O . THR A 1 84 ? 6.622 8.841 1.222 1.00 92.00 84 THR A O 1
ATOM 665 N N . TYR A 1 85 ? 8.046 9.555 2.796 1.00 92.50 85 TYR A N 1
ATOM 666 C CA . TYR A 1 85 ? 9.226 9.528 1.917 1.00 92.50 85 TYR A CA 1
ATOM 667 C C . TYR A 1 85 ? 9.418 8.181 1.195 1.00 92.50 85 TYR A C 1
ATOM 669 O O . TYR A 1 85 ? 9.716 8.147 0.003 1.00 92.50 85 TYR A O 1
ATOM 677 N N . GLU A 1 86 ? 9.221 7.059 1.895 1.00 93.00 86 GLU A N 1
ATOM 678 C CA . GLU A 1 86 ? 9.353 5.728 1.287 1.00 93.00 86 GLU A CA 1
ATOM 679 C C . GLU A 1 86 ? 8.256 5.461 0.245 1.00 93.00 86 GLU A C 1
ATOM 681 O O . GLU A 1 86 ? 8.522 4.868 -0.801 1.00 93.00 86 GLU A O 1
ATOM 686 N N . GLU A 1 87 ? 7.030 5.932 0.483 1.00 92.94 87 GLU A N 1
ATOM 687 C CA . GLU A 1 87 ? 5.930 5.823 -0.481 1.00 92.94 87 GLU A CA 1
ATOM 688 C C . GLU A 1 87 ? 6.180 6.689 -1.721 1.00 92.94 87 GLU A C 1
ATOM 690 O O . GLU A 1 87 ? 6.020 6.204 -2.842 1.00 92.94 87 GLU A O 1
ATOM 695 N N . GLU A 1 88 ? 6.653 7.927 -1.544 1.00 93.50 88 GLU A N 1
ATOM 696 C CA . GLU A 1 88 ? 7.068 8.800 -2.649 1.00 93.50 88 GLU A CA 1
ATOM 697 C C . GLU A 1 88 ? 8.196 8.168 -3.469 1.00 93.50 88 GLU A C 1
ATOM 699 O O . GLU A 1 88 ? 8.157 8.169 -4.702 1.00 93.50 88 GLU A O 1
ATOM 704 N N . ARG A 1 89 ? 9.187 7.572 -2.796 1.00 95.44 89 ARG A N 1
ATOM 705 C CA . ARG A 1 89 ? 10.316 6.893 -3.440 1.00 95.44 89 ARG A CA 1
ATOM 706 C C . ARG A 1 89 ? 9.855 5.692 -4.268 1.00 95.44 89 ARG A C 1
ATOM 708 O O . ARG A 1 89 ? 10.265 5.560 -5.425 1.00 95.44 89 ARG A O 1
ATOM 715 N N . ARG A 1 90 ? 8.973 4.846 -3.725 1.00 96.88 90 ARG A N 1
ATOM 716 C CA . ARG A 1 90 ? 8.367 3.718 -4.459 1.00 96.88 90 ARG A CA 1
ATOM 717 C C . ARG A 1 90 ? 7.536 4.196 -5.643 1.00 96.88 90 ARG A C 1
ATOM 719 O O . ARG A 1 90 ? 7.650 3.641 -6.736 1.00 96.88 90 ARG A O 1
ATOM 726 N N . PHE A 1 91 ? 6.752 5.254 -5.461 1.00 95.75 91 PHE A N 1
ATOM 727 C CA . PHE A 1 91 ? 5.942 5.829 -6.528 1.00 95.75 91 PHE A CA 1
ATOM 728 C C . PHE A 1 91 ? 6.796 6.407 -7.663 1.00 95.75 91 PHE A C 1
ATOM 730 O O . PHE A 1 91 ? 6.534 6.134 -8.835 1.00 95.75 91 PHE A O 1
ATOM 737 N N . ALA A 1 92 ? 7.862 7.142 -7.339 1.00 95.31 92 ALA A N 1
ATOM 738 C CA . ALA A 1 92 ? 8.799 7.684 -8.320 1.00 95.31 92 ALA A CA 1
ATOM 739 C C . ALA A 1 92 ? 9.495 6.578 -9.129 1.00 95.31 92 ALA A C 1
ATOM 741 O O . ALA A 1 92 ? 9.625 6.678 -10.356 1.00 95.31 92 ALA A O 1
ATOM 742 N N . PHE A 1 93 ? 9.897 5.493 -8.463 1.00 96.62 93 PHE A N 1
ATOM 743 C CA . PHE A 1 93 ? 10.451 4.325 -9.138 1.00 96.62 93 PHE A CA 1
ATOM 744 C C . PHE A 1 93 ? 9.438 3.680 -10.086 1.00 96.62 93 PHE A C 1
ATOM 746 O O . PHE A 1 93 ? 9.767 3.441 -11.252 1.00 96.62 93 PHE A O 1
ATOM 753 N N . ALA A 1 94 ? 8.207 3.451 -9.616 1.00 96.25 94 ALA A N 1
ATOM 754 C CA . ALA A 1 94 ? 7.150 2.874 -10.432 1.00 96.25 94 ALA A CA 1
ATOM 755 C C . ALA A 1 94 ? 6.890 3.741 -11.671 1.00 96.25 94 ALA A C 1
ATOM 757 O O . ALA A 1 94 ? 6.892 3.225 -12.785 1.00 96.25 94 ALA A O 1
ATOM 758 N N . ARG A 1 95 ? 6.767 5.067 -11.513 1.00 93.88 95 ARG A N 1
ATOM 759 C CA . ARG A 1 95 ? 6.600 6.012 -12.632 1.00 93.88 95 ARG A CA 1
ATOM 760 C C . ARG A 1 95 ? 7.727 5.938 -13.661 1.00 93.88 95 ARG A C 1
ATOM 762 O O . ARG A 1 95 ? 7.464 6.067 -14.849 1.00 93.88 95 ARG A O 1
ATOM 769 N N . THR A 1 96 ? 8.963 5.731 -13.213 1.00 92.69 96 THR A N 1
ATOM 770 C CA . THR A 1 96 ? 10.125 5.574 -14.106 1.00 92.69 96 THR A CA 1
ATOM 771 C C . THR A 1 96 ? 10.041 4.276 -14.918 1.00 92.69 96 THR A C 1
ATOM 773 O O . THR A 1 96 ? 10.464 4.230 -16.069 1.00 92.69 96 THR A O 1
ATOM 776 N N . HIS A 1 97 ? 9.445 3.234 -14.341 1.00 93.50 97 HIS A N 1
ATOM 777 C CA . HIS A 1 97 ? 9.291 1.904 -14.930 1.00 93.50 97 HIS A CA 1
ATOM 778 C C . HIS A 1 97 ? 7.827 1.605 -15.267 1.00 93.50 97 HIS A C 1
ATOM 780 O O . HIS A 1 97 ? 7.340 0.498 -15.039 1.00 93.50 97 HIS A O 1
ATOM 786 N N . GLU A 1 98 ? 7.106 2.599 -15.790 1.00 92.75 98 GLU A N 1
ATOM 787 C CA . GLU A 1 98 ? 5.643 2.553 -15.846 1.00 92.75 98 GLU A CA 1
ATOM 788 C C . GLU A 1 98 ? 5.075 1.341 -16.593 1.00 92.75 98 GLU A C 1
ATOM 790 O O . GLU A 1 98 ? 4.038 0.821 -16.195 1.00 92.75 98 GLU A O 1
ATOM 795 N N . VAL A 1 99 ? 5.783 0.828 -17.603 1.00 92.50 99 VAL A N 1
ATOM 796 C CA . VAL A 1 99 ? 5.359 -0.344 -18.387 1.00 92.50 99 VAL A CA 1
ATOM 797 C C . VAL A 1 99 ? 5.202 -1.621 -17.557 1.00 92.50 99 VAL A C 1
ATOM 799 O O . VAL A 1 99 ? 4.550 -2.558 -18.001 1.00 92.50 99 VAL A O 1
ATOM 802 N N . PHE A 1 100 ? 5.812 -1.686 -16.370 1.00 95.25 100 PHE A N 1
ATOM 803 C CA . PHE A 1 100 ? 5.669 -2.826 -15.465 1.00 95.25 100 PHE A CA 1
ATOM 804 C C . PHE A 1 100 ? 4.453 -2.698 -14.548 1.00 95.25 100 PHE A C 1
ATOM 806 O O . PHE A 1 100 ? 3.932 -3.715 -14.107 1.00 95.25 100 PHE A O 1
ATOM 813 N N . PHE A 1 101 ? 3.991 -1.481 -14.260 1.00 95.81 101 PHE A N 1
ATOM 814 C CA . PHE A 1 101 ? 2.983 -1.224 -13.225 1.00 95.81 101 PHE A CA 1
ATOM 815 C C . PHE A 1 101 ? 1.658 -0.690 -13.783 1.00 95.81 101 PHE A C 1
ATOM 817 O O . PHE A 1 101 ? 0.645 -0.718 -13.081 1.00 95.81 101 PHE A O 1
ATOM 824 N N . TRP A 1 102 ? 1.635 -0.228 -15.034 1.00 94.62 102 TRP A N 1
ATOM 825 C CA . TRP A 1 102 ? 0.431 0.256 -15.694 1.00 94.62 102 TRP A CA 1
ATOM 826 C C . TRP A 1 102 ? 0.237 -0.358 -17.075 1.00 94.62 102 TRP A C 1
ATOM 828 O O . TRP A 1 102 ? 1.176 -0.461 -17.861 1.00 94.62 102 TRP A O 1
ATOM 838 N N . ASP A 1 103 ? -1.020 -0.651 -17.380 1.00 91.06 103 ASP A N 1
ATOM 839 C CA . ASP A 1 103 ? -1.496 -0.911 -18.729 1.00 91.06 103 ASP A CA 1
ATOM 840 C C . ASP A 1 103 ? -1.907 0.421 -19.360 1.00 91.06 103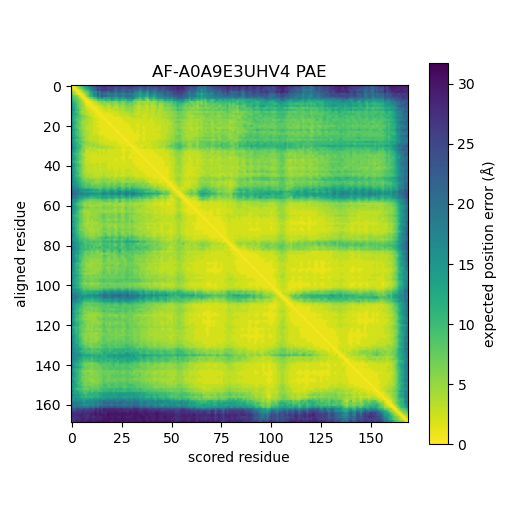 ASP A C 1
ATOM 842 O O . ASP A 1 103 ? -2.659 1.209 -18.773 1.00 91.06 103 ASP A O 1
ATOM 846 N N . ILE A 1 104 ? -1.365 0.695 -20.545 1.00 84.50 104 ILE A N 1
ATOM 847 C CA . ILE A 1 104 ? -1.627 1.925 -21.292 1.00 84.50 104 ILE A CA 1
ATOM 848 C C . ILE A 1 104 ? -2.433 1.549 -22.532 1.00 84.50 104 ILE A C 1
ATOM 850 O O . ILE A 1 104 ? -1.885 1.095 -23.536 1.00 84.50 104 ILE A O 1
ATOM 854 N N . GLU A 1 105 ? -3.745 1.762 -22.462 1.00 82.75 105 GLU A N 1
ATOM 855 C CA . GLU A 1 105 ? -4.669 1.563 -23.576 1.00 82.75 105 GLU A CA 1
ATOM 856 C C . GLU A 1 105 ? -5.156 2.925 -24.085 1.00 82.75 105 GLU A C 1
ATOM 858 O O . GLU A 1 105 ? -6.043 3.575 -23.522 1.00 82.75 105 GLU A O 1
ATOM 863 N N . GLY A 1 106 ? -4.537 3.402 -25.168 1.00 80.06 106 GLY A N 1
ATOM 864 C CA . GLY A 1 106 ? -4.841 4.709 -25.746 1.00 80.06 106 GLY A CA 1
ATOM 865 C C . GLY A 1 106 ? -4.490 5.857 -24.793 1.00 80.06 106 GLY A C 1
ATOM 866 O O . GLY A 1 106 ? -3.318 6.120 -24.543 1.00 80.06 106 GLY A O 1
ATOM 867 N N . LYS A 1 107 ? -5.507 6.575 -24.300 1.00 76.56 107 LYS A N 1
ATOM 868 C CA . LYS A 1 107 ? -5.345 7.661 -23.310 1.00 76.56 107 LYS A CA 1
ATOM 869 C C . LYS A 1 107 ? -5.583 7.198 -21.871 1.00 76.56 107 LYS A C 1
ATOM 871 O O . LYS A 1 107 ? -5.423 7.994 -20.948 1.00 76.56 107 LYS A O 1
ATOM 876 N N . THR A 1 108 ? -5.995 5.950 -21.685 1.00 80.00 108 THR A N 1
ATOM 877 C CA . THR A 1 108 ? -6.327 5.404 -20.375 1.00 80.00 108 THR A CA 1
ATOM 878 C C . THR A 1 108 ? -5.107 4.697 -19.806 1.00 80.00 108 THR A C 1
ATOM 880 O O . THR A 1 108 ? -4.467 3.898 -20.486 1.00 80.00 108 THR A O 1
ATOM 883 N N . LYS A 1 109 ? -4.791 5.002 -18.547 1.00 86.38 109 LYS A N 1
ATOM 884 C CA . LYS A 1 109 ? -3.706 4.384 -17.790 1.00 86.38 109 LYS A CA 1
ATOM 885 C C . LYS A 1 109 ? -4.312 3.673 -16.581 1.00 86.38 109 LYS A C 1
ATOM 887 O O . LYS A 1 109 ? -4.805 4.331 -15.667 1.00 86.38 109 LYS A O 1
ATOM 892 N N . THR A 1 110 ? -4.309 2.344 -16.588 1.00 91.38 110 THR A N 1
ATOM 893 C CA . THR A 1 110 ? -4.832 1.502 -15.497 1.00 91.38 110 THR A CA 1
ATOM 894 C C . THR A 1 110 ? -3.707 0.737 -14.822 1.00 91.38 110 THR A C 1
ATOM 896 O O . THR A 1 110 ? -2.676 0.489 -15.430 1.00 91.38 110 THR A O 1
ATOM 899 N N . PHE A 1 111 ? -3.872 0.368 -13.554 1.00 94.69 111 PHE A N 1
ATOM 900 C CA . PHE A 1 111 ? -2.878 -0.440 -12.846 1.00 94.69 111 PHE A CA 1
ATOM 901 C C . PHE A 1 111 ? -2.851 -1.874 -13.383 1.00 94.69 111 PHE A C 1
ATOM 903 O O . PHE A 1 111 ? -3.887 -2.543 -13.372 1.00 94.69 111 PHE A O 1
ATOM 910 N N . ASN A 1 112 ? -1.670 -2.370 -13.759 1.00 94.69 112 ASN A N 1
ATOM 911 C CA . ASN A 1 112 ? -1.491 -3.776 -14.108 1.00 94.69 112 ASN A CA 1
ATOM 912 C C . ASN A 1 112 ? -1.414 -4.602 -12.818 1.00 94.69 112 ASN A C 1
ATOM 914 O O . ASN A 1 112 ? -0.347 -4.788 -12.226 1.00 94.69 112 ASN A O 1
ATOM 918 N N . ARG A 1 113 ? -2.576 -5.061 -12.339 1.00 94.25 113 ARG A N 1
ATOM 919 C CA . ARG A 1 113 ? -2.695 -5.767 -11.054 1.00 94.25 113 ARG A CA 1
ATOM 920 C C . ARG A 1 113 ? -1.792 -6.996 -10.978 1.00 94.25 113 ARG A C 1
ATOM 922 O O . ARG A 1 113 ? -1.159 -7.197 -9.945 1.00 94.25 113 ARG A O 1
ATOM 929 N N . PHE A 1 114 ? -1.745 -7.803 -12.036 1.00 94.25 114 PHE A N 1
ATOM 930 C CA . PHE A 1 114 ? -0.991 -9.058 -12.037 1.00 94.25 114 PHE A CA 1
ATOM 931 C C . PHE A 1 114 ? 0.502 -8.805 -11.844 1.00 94.25 114 PHE A C 1
ATOM 933 O O . PHE A 1 114 ? 1.126 -9.429 -10.986 1.00 94.25 114 PHE A O 1
ATOM 940 N N . ASN A 1 115 ? 1.050 -7.825 -12.563 1.00 96.19 115 ASN A N 1
ATOM 941 C CA . ASN A 1 115 ? 2.445 -7.450 -12.396 1.00 96.19 115 ASN A CA 1
ATOM 942 C C . ASN A 1 115 ? 2.697 -6.859 -11.009 1.00 96.19 115 ASN A C 1
ATOM 944 O O . ASN A 1 115 ? 3.664 -7.234 -10.352 1.00 96.19 115 ASN A O 1
ATOM 948 N N . ILE A 1 116 ? 1.821 -5.968 -10.532 1.00 96.81 116 ILE A N 1
ATOM 949 C CA . ILE A 1 116 ? 1.958 -5.354 -9.205 1.00 96.81 116 ILE A CA 1
ATOM 950 C C . ILE A 1 116 ? 1.994 -6.426 -8.111 1.00 96.81 116 ILE A C 1
ATOM 952 O O . ILE A 1 116 ? 2.845 -6.362 -7.234 1.00 96.81 116 ILE A O 1
ATOM 956 N N . GLU A 1 117 ? 1.121 -7.431 -8.147 1.00 95.50 117 GLU A N 1
ATOM 957 C CA . GLU A 1 117 ? 1.086 -8.476 -7.114 1.00 95.50 117 GLU A CA 1
ATOM 958 C C . GLU A 1 117 ? 2.366 -9.327 -7.061 1.00 95.50 117 GLU A C 1
ATOM 960 O O . GLU A 1 117 ? 2.741 -9.787 -5.980 1.00 95.50 117 GLU A O 1
ATOM 965 N N . VAL A 1 118 ? 3.061 -9.498 -8.190 1.00 96.62 118 VAL A N 1
ATOM 966 C CA . VAL A 1 118 ? 4.345 -10.218 -8.254 1.00 96.62 118 VAL A CA 1
ATOM 967 C C . VAL A 1 118 ? 5.525 -9.326 -7.881 1.00 96.62 118 VAL A C 1
ATOM 969 O O . VAL A 1 118 ? 6.406 -9.751 -7.137 1.00 96.62 118 VAL A O 1
ATOM 972 N N . LEU A 1 119 ? 5.540 -8.089 -8.376 1.00 97.38 119 LEU A N 1
ATOM 973 C CA . LEU A 1 119 ? 6.684 -7.188 -8.255 1.00 97.38 119 LEU A CA 1
ATOM 974 C C . LEU A 1 119 ? 6.703 -6.426 -6.927 1.00 97.38 119 LEU A C 1
ATOM 976 O O . LEU A 1 119 ? 7.765 -6.228 -6.340 1.00 97.38 119 LEU A O 1
ATOM 980 N N . TRP A 1 120 ? 5.545 -5.989 -6.428 1.00 97.12 120 TRP A N 1
ATOM 981 C CA . TRP A 1 120 ? 5.483 -5.107 -5.259 1.00 97.12 120 TRP A CA 1
ATOM 982 C C . TRP A 1 120 ? 6.133 -5.673 -3.987 1.00 97.12 120 TRP A C 1
ATOM 984 O O . TRP A 1 120 ? 6.796 -4.906 -3.289 1.00 97.12 120 TRP A O 1
ATOM 994 N N . PRO A 1 121 ? 6.042 -6.984 -3.678 1.00 96.75 121 PRO A N 1
ATOM 995 C CA . PRO A 1 121 ? 6.740 -7.566 -2.530 1.00 96.75 121 PRO A CA 1
ATOM 996 C C . PRO A 1 121 ? 8.262 -7.354 -2.532 1.00 96.75 121 PRO A C 1
ATOM 998 O O . PRO A 1 121 ? 8.864 -7.335 -1.461 1.00 96.75 121 PRO A O 1
ATOM 1001 N N . ASN A 1 122 ? 8.870 -7.177 -3.710 1.00 97.25 122 ASN A N 1
ATOM 1002 C CA . ASN A 1 122 ? 10.310 -6.977 -3.891 1.00 97.25 122 ASN A CA 1
ATOM 1003 C C . ASN A 1 122 ? 10.651 -5.548 -4.354 1.00 97.25 122 ASN A C 1
ATOM 1005 O O . ASN A 1 122 ? 11.765 -5.296 -4.815 1.00 97.25 122 ASN A O 1
ATOM 1009 N N . ILE A 1 123 ? 9.717 -4.594 -4.237 1.00 97.38 123 ILE A N 1
ATOM 1010 C CA . ILE A 1 123 ? 9.881 -3.243 -4.792 1.00 97.38 123 ILE A CA 1
ATOM 1011 C C . ILE A 1 123 ? 11.151 -2.552 -4.284 1.00 97.38 123 ILE A C 1
ATOM 1013 O O . ILE A 1 123 ? 11.899 -1.982 -5.073 1.00 97.38 123 ILE A O 1
ATOM 1017 N N . ASP A 1 124 ? 11.453 -2.676 -2.991 1.00 97.38 124 ASP A N 1
ATOM 1018 C CA . ASP A 1 124 ? 12.622 -2.038 -2.380 1.00 97.38 124 ASP A CA 1
ATOM 1019 C C . ASP A 1 124 ? 13.946 -2.637 -2.893 1.00 97.38 124 ASP A C 1
ATOM 1021 O O . ASP A 1 124 ? 14.943 -1.919 -3.017 1.00 97.38 124 ASP A O 1
ATOM 1025 N N . GLU A 1 125 ? 13.951 -3.921 -3.272 1.00 97.44 125 GLU A N 1
ATOM 1026 C CA . GLU A 1 125 ? 15.096 -4.566 -3.924 1.00 97.44 125 GLU A CA 1
ATOM 1027 C C . GLU A 1 125 ? 15.326 -3.976 -5.319 1.00 97.44 125 GLU A C 1
ATOM 1029 O O . GLU A 1 125 ? 16.451 -3.608 -5.661 1.00 97.44 125 GLU A O 1
ATOM 1034 N N . TYR A 1 126 ? 14.268 -3.812 -6.118 1.00 97.44 126 TYR A N 1
ATOM 1035 C CA . TYR A 1 126 ? 14.394 -3.222 -7.452 1.00 97.44 126 TYR A CA 1
ATOM 1036 C C . TYR A 1 126 ? 14.857 -1.768 -7.401 1.00 97.44 126 TYR A C 1
ATOM 1038 O O . TYR A 1 126 ? 15.683 -1.363 -8.222 1.00 97.44 126 TYR A O 1
ATOM 1046 N N . ILE A 1 127 ? 14.380 -0.994 -6.419 1.00 97.19 127 ILE A N 1
ATOM 1047 C CA . ILE A 1 127 ? 14.852 0.378 -6.219 1.00 97.19 127 ILE A CA 1
ATOM 1048 C C . ILE A 1 127 ? 16.332 0.373 -5.816 1.00 97.19 127 ILE A C 1
ATOM 1050 O O . ILE A 1 127 ? 17.099 1.189 -6.320 1.00 97.19 127 ILE A O 1
ATOM 1054 N N . SER A 1 128 ? 16.769 -0.561 -4.964 1.00 97.56 128 SER A N 1
ATOM 1055 C CA . SER A 1 128 ? 18.187 -0.701 -4.607 1.00 97.56 128 SER A CA 1
ATOM 1056 C C . SER A 1 128 ? 19.065 -1.015 -5.826 1.00 97.56 128 SER A C 1
ATOM 1058 O O . SER A 1 128 ? 20.093 -0.361 -6.026 1.00 97.56 128 SER A O 1
ATOM 1060 N N . ILE A 1 129 ? 18.632 -1.945 -6.688 1.00 96.44 129 ILE A N 1
ATOM 1061 C CA . ILE A 1 129 ? 19.314 -2.246 -7.956 1.00 96.44 129 ILE A CA 1
ATOM 1062 C C . ILE A 1 129 ? 19.390 -0.977 -8.805 1.00 96.44 129 ILE A C 1
ATOM 1064 O O . ILE A 1 129 ? 20.480 -0.569 -9.197 1.00 96.44 129 ILE A O 1
ATOM 1068 N N . TRP A 1 130 ? 18.262 -0.302 -9.020 1.00 95.50 130 TRP A N 1
ATOM 1069 C CA . TRP A 1 130 ? 18.203 0.928 -9.802 1.00 95.50 130 TRP A CA 1
ATOM 1070 C C . TRP A 1 130 ? 19.124 2.026 -9.279 1.00 95.50 130 TRP A C 1
ATOM 1072 O O . TRP A 1 130 ? 19.878 2.611 -10.051 1.00 95.50 130 TRP A O 1
ATOM 1082 N N . ASP A 1 131 ? 19.115 2.298 -7.978 1.00 94.56 131 ASP A N 1
ATOM 1083 C CA . ASP A 1 131 ? 19.958 3.342 -7.404 1.00 94.56 131 ASP A CA 1
ATOM 1084 C C . ASP A 1 131 ? 21.450 3.047 -7.579 1.00 94.56 131 ASP A C 1
ATOM 1086 O O . ASP A 1 131 ? 22.224 3.980 -7.805 1.00 94.56 131 ASP A O 1
ATOM 1090 N N . SER A 1 132 ? 21.840 1.769 -7.547 1.00 95.69 132 SER A N 1
ATOM 1091 C CA . SER A 1 132 ? 23.229 1.345 -7.750 1.00 95.69 132 SER A CA 1
ATOM 1092 C C . SER A 1 132 ? 23.662 1.290 -9.220 1.00 95.69 132 SER A C 1
ATOM 1094 O O . SER A 1 132 ? 24.845 1.483 -9.503 1.00 95.69 132 SER A O 1
ATOM 1096 N N . THR A 1 133 ? 22.737 1.063 -10.162 1.00 93.69 133 THR A N 1
ATOM 1097 C CA . THR A 1 133 ? 23.086 0.840 -11.575 1.00 93.69 133 THR A CA 1
ATOM 1098 C C . THR A 1 133 ? 22.604 1.916 -12.536 1.00 93.69 133 THR A C 1
ATOM 1100 O O . THR A 1 133 ? 23.081 1.933 -13.661 1.00 93.69 133 THR A O 1
ATOM 1103 N N . LYS A 1 134 ? 21.713 2.842 -12.163 1.00 89.69 134 LYS A N 1
ATOM 1104 C CA . LYS A 1 134 ? 21.081 3.798 -13.105 1.00 89.69 134 LYS A CA 1
ATOM 1105 C C . LYS A 1 134 ? 22.047 4.591 -13.995 1.00 89.69 134 LYS A C 1
ATOM 1107 O O . LYS A 1 134 ? 21.649 5.000 -15.084 1.00 89.69 134 LYS A O 1
ATOM 1112 N N . THR A 1 135 ? 23.290 4.794 -13.550 1.00 89.38 135 THR A N 1
ATOM 1113 C CA . THR A 1 135 ? 24.352 5.488 -14.300 1.00 89.38 135 THR A CA 1
ATOM 1114 C C . THR A 1 135 ? 25.145 4.562 -15.232 1.00 89.38 135 THR A C 1
ATOM 1116 O O . THR A 1 135 ? 25.590 5.005 -16.286 1.00 89.38 135 THR A O 1
ATOM 1119 N N . SER A 1 136 ? 25.356 3.298 -14.855 1.00 91.44 136 SER A N 1
ATOM 1120 C CA . SER A 1 136 ? 26.188 2.330 -15.592 1.00 91.44 136 SER A CA 1
ATOM 1121 C C . SER A 1 136 ? 25.365 1.360 -16.443 1.00 91.44 136 SER A C 1
ATOM 1123 O O . SER A 1 136 ? 25.739 1.039 -17.566 1.00 91.44 136 SER A O 1
ATOM 1125 N N . ASP A 1 137 ? 24.232 0.915 -15.913 1.00 89.06 137 ASP A N 1
ATOM 1126 C CA . ASP A 1 137 ? 23.273 0.015 -16.530 1.00 89.06 137 ASP A CA 1
ATOM 1127 C C . ASP A 1 137 ? 21.852 0.408 -16.119 1.00 89.06 137 ASP A C 1
ATOM 1129 O O . ASP A 1 137 ? 21.258 -0.095 -15.156 1.00 89.06 137 ASP A O 1
ATOM 1133 N N . HIS A 1 138 ? 21.308 1.331 -16.905 1.00 85.56 138 HIS A N 1
ATOM 1134 C CA . HIS A 1 138 ? 19.957 1.852 -16.751 1.00 85.56 138 HIS A CA 1
ATOM 1135 C C . HIS A 1 138 ? 18.882 0.757 -16.833 1.00 85.56 138 HIS A C 1
ATOM 1137 O O . HIS A 1 138 ? 17.770 0.938 -16.361 1.00 85.56 138 HIS A O 1
ATOM 1143 N N . TRP A 1 139 ? 19.181 -0.405 -17.415 1.00 89.44 139 TRP A N 1
ATOM 1144 C CA . TRP A 1 139 ? 18.174 -1.434 -17.675 1.00 89.44 139 TRP A CA 1
ATOM 1145 C C . TRP A 1 139 ? 18.171 -2.564 -16.640 1.00 89.44 139 TRP A C 1
ATOM 1147 O O . TRP A 1 139 ? 17.307 -3.439 -16.714 1.00 89.44 139 TRP A O 1
ATOM 1157 N N . ALA A 1 140 ? 19.097 -2.565 -15.674 1.00 92.44 140 ALA A N 1
ATOM 1158 C CA . ALA A 1 140 ? 19.282 -3.683 -14.748 1.00 92.44 140 ALA A CA 1
ATOM 1159 C C . ALA A 1 140 ? 18.049 -3.978 -13.882 1.00 92.44 140 ALA A C 1
ATOM 1161 O O . ALA A 1 140 ? 17.617 -5.131 -13.820 1.00 92.44 140 ALA A O 1
ATOM 1162 N N . ALA A 1 141 ? 17.437 -2.952 -13.281 1.00 94.69 141 ALA A N 1
ATOM 1163 C CA . ALA A 1 141 ? 16.236 -3.124 -12.462 1.00 94.69 141 ALA A CA 1
ATOM 1164 C C . ALA A 1 141 ? 15.067 -3.693 -13.285 1.00 94.69 141 ALA A C 1
ATOM 1166 O O . ALA A 1 141 ? 14.427 -4.657 -12.873 1.00 94.69 141 ALA A O 1
ATOM 1167 N N . GLY A 1 142 ? 14.844 -3.172 -14.496 1.00 94.25 142 GLY A N 1
ATOM 1168 C CA . GLY A 1 142 ? 13.806 -3.681 -15.393 1.00 94.25 142 GLY A CA 1
ATOM 1169 C C . GLY A 1 142 ? 14.055 -5.110 -15.886 1.00 94.25 142 GLY A C 1
ATOM 1170 O O . GLY A 1 142 ? 13.105 -5.874 -16.024 1.00 94.25 142 GLY A O 1
ATOM 1171 N N . ARG A 1 143 ? 15.314 -5.524 -16.099 1.00 94.62 143 ARG A N 1
ATOM 1172 C CA . ARG A 1 143 ? 15.628 -6.932 -16.414 1.00 94.62 143 ARG A CA 1
ATOM 1173 C C . ARG A 1 143 ? 15.314 -7.857 -15.245 1.00 94.62 143 ARG A C 1
ATOM 1175 O O . ARG A 1 143 ? 14.790 -8.942 -15.475 1.00 94.6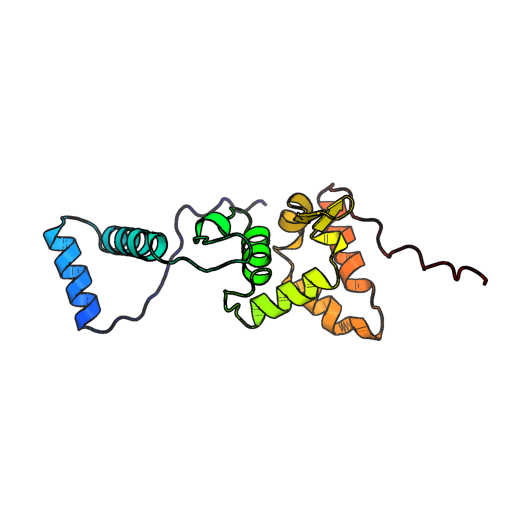2 143 ARG A O 1
ATOM 1182 N N . ARG A 1 144 ? 15.588 -7.424 -14.012 1.00 96.06 144 ARG A N 1
ATOM 1183 C CA . ARG A 1 144 ? 15.216 -8.194 -12.824 1.00 96.06 144 ARG A CA 1
ATOM 1184 C C . ARG A 1 144 ? 13.695 -8.308 -12.686 1.00 96.06 144 ARG A C 1
ATOM 1186 O O . ARG A 1 144 ? 13.204 -9.417 -12.542 1.00 96.06 144 ARG A O 1
ATOM 1193 N N . MET A 1 145 ? 12.956 -7.205 -12.824 1.00 97.12 145 MET A N 1
ATOM 1194 C CA . MET A 1 145 ? 11.485 -7.240 -12.801 1.00 97.12 145 MET A CA 1
ATOM 1195 C C . MET A 1 145 ? 10.915 -8.156 -13.889 1.00 97.12 145 MET A C 1
ATOM 1197 O O . MET A 1 145 ? 10.012 -8.940 -13.630 1.00 97.12 145 MET A O 1
ATOM 1201 N N . LYS A 1 146 ? 11.475 -8.105 -15.102 1.00 95.88 146 LYS A N 1
ATOM 1202 C CA . LYS A 1 146 ? 11.094 -9.006 -16.192 1.00 95.88 146 LYS A CA 1
ATOM 1203 C C . LYS A 1 146 ? 11.310 -10.479 -15.826 1.00 95.88 146 LYS A C 1
ATOM 1205 O O . LYS A 1 146 ? 10.396 -11.270 -16.020 1.00 95.88 146 LYS A O 1
ATOM 1210 N N . SER A 1 147 ? 12.479 -10.818 -15.281 1.00 95.94 147 SER A N 1
ATOM 1211 C CA . SER A 1 147 ? 12.792 -12.182 -14.833 1.00 95.94 147 SER A CA 1
ATOM 1212 C C . SER A 1 147 ? 11.786 -12.677 -13.793 1.00 95.94 147 SER A C 1
ATOM 1214 O O . SER A 1 147 ? 11.268 -13.779 -13.922 1.00 95.94 147 SER A O 1
ATOM 1216 N N . ASP A 1 148 ? 11.452 -11.844 -12.804 1.00 96.69 148 ASP A N 1
ATOM 1217 C CA . ASP A 1 148 ? 10.523 -12.224 -11.735 1.00 96.69 148 ASP A CA 1
ATOM 1218 C C . ASP A 1 148 ? 9.084 -12.433 -12.268 1.00 96.69 148 ASP A C 1
ATOM 1220 O O . ASP A 1 148 ? 8.365 -13.312 -11.787 1.00 96.69 148 ASP A O 1
ATOM 1224 N N . LEU A 1 149 ? 8.663 -11.681 -13.297 1.00 96.94 149 LEU A N 1
ATOM 1225 C CA . LEU A 1 149 ? 7.388 -11.919 -13.996 1.00 96.94 149 LEU A CA 1
ATOM 1226 C C . LEU A 1 149 ? 7.400 -13.234 -14.789 1.00 96.94 149 LEU A C 1
ATOM 1228 O O . LEU A 1 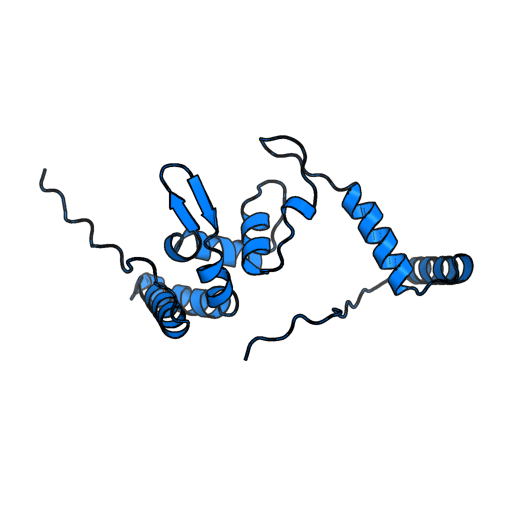149 ? 6.437 -14.000 -14.715 1.00 96.94 149 LEU A O 1
ATOM 1232 N N . GLU A 1 150 ? 8.488 -13.520 -15.507 1.00 95.81 150 GLU A N 1
ATOM 1233 C CA . GLU A 1 150 ? 8.657 -14.763 -16.271 1.00 95.81 150 GLU A CA 1
ATOM 1234 C C . GLU A 1 150 ? 8.646 -15.993 -15.348 1.00 95.81 150 GLU A C 1
ATOM 1236 O O . GLU A 1 150 ? 7.950 -16.972 -15.630 1.00 95.81 150 GLU A O 1
ATOM 1241 N N . ASP A 1 151 ? 9.323 -15.915 -14.199 1.00 96.12 151 ASP A N 1
ATOM 1242 C CA . ASP A 1 151 ? 9.326 -16.962 -13.169 1.00 96.12 151 ASP A CA 1
ATOM 1243 C C . ASP A 1 151 ? 7.924 -17.198 -12.583 1.00 96.12 151 ASP A C 1
ATOM 1245 O O . ASP A 1 151 ? 7.538 -18.333 -12.277 1.00 96.12 151 ASP A O 1
ATOM 1249 N N . ALA A 1 152 ? 7.119 -16.136 -12.482 1.00 95.19 152 ALA A N 1
ATOM 1250 C CA . ALA A 1 152 ? 5.712 -16.203 -12.100 1.00 95.19 152 ALA A CA 1
ATOM 1251 C C . ALA A 1 152 ? 4.778 -16.651 -13.243 1.00 95.19 152 ALA A C 1
ATOM 1253 O O . ALA A 1 152 ? 3.574 -16.801 -13.018 1.00 95.19 152 ALA A O 1
ATOM 1254 N N . LYS A 1 153 ? 5.313 -16.918 -14.443 1.00 95.12 153 LYS A N 1
ATOM 1255 C CA . LYS A 1 153 ? 4.570 -17.277 -15.666 1.00 95.12 153 LYS A CA 1
ATOM 1256 C C . LYS A 1 153 ? 3.592 -16.191 -16.126 1.00 95.12 153 LYS A C 1
ATOM 1258 O O . LYS A 1 153 ? 2.552 -16.503 -16.706 1.00 95.12 153 LYS A O 1
ATOM 1263 N N . ILE A 1 154 ? 3.925 -14.933 -15.859 1.00 93.00 154 ILE A N 1
ATOM 1264 C CA . ILE A 1 154 ? 3.212 -13.758 -16.359 1.00 93.00 154 ILE A CA 1
ATOM 1265 C C . ILE A 1 154 ? 3.977 -13.231 -17.570 1.00 93.00 154 ILE A C 1
ATOM 1267 O O . ILE A 1 154 ? 5.202 -13.148 -17.540 1.00 93.00 154 ILE A O 1
ATOM 1271 N N . GLU A 1 155 ? 3.263 -12.885 -18.641 1.00 89.94 155 GLU A N 1
ATOM 1272 C CA . GLU A 1 155 ? 3.885 -12.284 -19.819 1.00 89.94 155 GLU A CA 1
ATOM 1273 C C . GLU A 1 155 ? 4.423 -10.888 -19.459 1.00 89.94 155 GLU A C 1
ATOM 1275 O O . GLU A 1 155 ? 3.635 -9.996 -19.126 1.00 89.94 155 GLU A O 1
ATOM 1280 N N . PRO A 1 156 ? 5.751 -10.673 -19.477 1.00 88.25 156 PRO A N 1
ATOM 1281 C CA . PRO A 1 156 ? 6.309 -9.383 -19.116 1.00 88.25 156 PRO A CA 1
ATOM 1282 C C . PRO A 1 156 ? 6.090 -8.357 -20.235 1.00 88.25 156 PRO A C 1
ATOM 1284 O O . PRO A 1 156 ? 5.999 -8.720 -21.413 1.00 88.25 156 PRO A O 1
ATOM 1287 N N . PRO A 1 157 ? 6.112 -7.051 -19.916 1.00 87.81 157 PRO A N 1
ATOM 1288 C CA . PRO A 1 157 ? 6.119 -6.023 -20.945 1.00 87.81 157 PRO A CA 1
ATOM 1289 C C . PRO A 1 157 ? 7.357 -6.162 -21.841 1.00 87.81 157 PRO A C 1
ATOM 1291 O O . PRO A 1 157 ?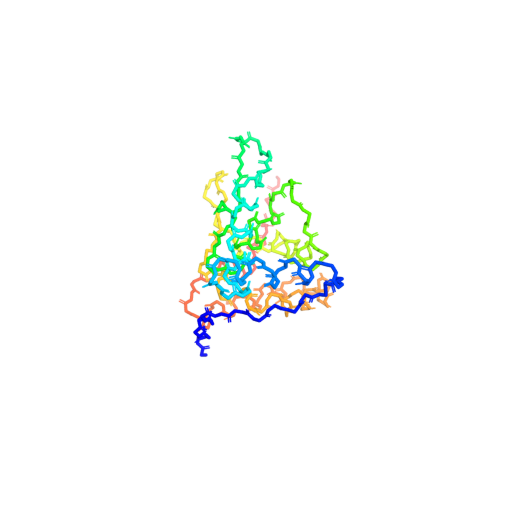 8.417 -6.654 -21.433 1.00 87.81 157 PRO A O 1
ATOM 1294 N N . ARG A 1 158 ? 7.253 -5.667 -23.079 1.00 83.31 158 ARG A N 1
ATOM 1295 C CA . ARG A 1 158 ? 8.385 -5.620 -24.012 1.00 83.31 158 ARG A CA 1
ATOM 1296 C C . ARG A 1 158 ? 9.484 -4.705 -23.455 1.00 83.31 158 ARG A C 1
ATOM 1298 O O . ARG A 1 158 ? 9.409 -3.486 -23.586 1.00 83.31 158 ARG A O 1
ATOM 1305 N N . TRP A 1 159 ? 10.504 -5.315 -22.849 1.00 78.50 159 TRP A N 1
ATOM 1306 C CA . TRP A 1 159 ? 11.603 -4.619 -22.179 1.00 78.50 159 TRP A CA 1
ATOM 1307 C C . TRP A 1 159 ? 12.982 -5.254 -22.472 1.00 78.50 159 TRP A C 1
ATOM 1309 O O . TRP A 1 159 ? 13.081 -6.491 -22.462 1.00 78.50 159 TRP A O 1
ATOM 1319 N N . PRO A 1 160 ? 14.057 -4.456 -22.681 1.00 81.44 160 PRO A N 1
ATOM 1320 C CA . PRO A 1 160 ? 14.061 -2.988 -22.784 1.00 81.44 160 PRO A CA 1
ATOM 1321 C C . PRO A 1 160 ? 13.226 -2.499 -23.982 1.00 81.44 160 PRO A C 1
ATOM 1323 O O . PRO A 1 160 ? 12.974 -3.288 -24.901 1.00 81.44 160 PRO A O 1
ATOM 1326 N N . PRO A 1 161 ? 12.754 -1.237 -23.980 1.00 73.19 161 PRO A N 1
ATOM 1327 C CA . PRO A 1 161 ? 12.042 -0.688 -25.124 1.00 73.19 161 PRO A CA 1
ATOM 1328 C C . PRO A 1 161 ? 12.923 -0.854 -26.365 1.00 73.19 161 PRO A C 1
ATOM 1330 O O . PRO A 1 161 ? 14.144 -0.687 -26.250 1.00 73.19 161 PRO A O 1
ATOM 1333 N N . PRO A 1 162 ? 12.359 -1.188 -27.540 1.00 69.69 162 PRO A N 1
ATOM 1334 C CA . PRO A 1 162 ? 13.147 -1.159 -28.762 1.00 69.69 162 PRO A CA 1
ATOM 1335 C C . PRO A 1 162 ? 13.820 0.212 -28.838 1.00 69.69 162 PRO A C 1
ATOM 1337 O O . PRO A 1 162 ? 13.155 1.233 -28.639 1.00 69.69 162 PRO A O 1
ATOM 1340 N N . SER A 1 163 ? 15.143 0.229 -29.040 1.00 59.97 163 SER A N 1
ATOM 1341 C CA . SER A 1 163 ? 15.881 1.470 -29.267 1.00 59.97 163 SER A CA 1
ATOM 1342 C C . SER A 1 163 ? 15.088 2.264 -30.286 1.00 59.97 163 SER A C 1
ATOM 1344 O O . SER A 1 163 ? 14.756 1.709 -31.333 1.00 59.97 163 SER A O 1
ATOM 1346 N N . ARG A 1 164 ? 14.722 3.506 -29.953 1.00 48.44 164 ARG A N 1
ATOM 1347 C CA . ARG A 1 164 ? 14.071 4.421 -30.888 1.00 48.44 164 ARG A CA 1
ATOM 1348 C C . ARG A 1 164 ? 15.000 4.483 -32.095 1.00 48.44 164 ARG A C 1
ATOM 1350 O O . ARG A 1 164 ? 16.030 5.146 -32.016 1.00 48.44 164 ARG A O 1
ATOM 1357 N N . GLU A 1 165 ? 14.719 3.694 -33.134 1.00 44.69 165 GLU A N 1
ATOM 1358 C CA . GLU A 1 165 ? 15.448 3.776 -34.388 1.00 44.69 165 GLU A CA 1
ATOM 1359 C C . GLU A 1 165 ? 15.376 5.249 -34.752 1.00 44.69 165 GLU A C 1
ATOM 1361 O O . GLU A 1 165 ? 14.290 5.838 -34.770 1.00 44.69 165 GLU A O 1
ATOM 1366 N N . LEU A 1 166 ? 16.550 5.871 -34.857 1.00 42.22 166 LEU A N 1
ATOM 1367 C CA . LEU A 1 166 ? 16.686 7.230 -35.338 1.00 42.22 166 LEU A CA 1
ATOM 1368 C C . LEU A 1 166 ? 15.938 7.252 -36.662 1.00 42.22 166 LEU A C 1
ATOM 1370 O O . LEU A 1 166 ? 16.435 6.707 -37.642 1.00 42.22 166 LEU A O 1
ATOM 1374 N N . ILE A 1 167 ? 14.723 7.799 -36.660 1.00 40.06 167 ILE A N 1
ATOM 1375 C CA . ILE A 1 167 ? 13.993 8.091 -37.884 1.00 40.06 167 ILE A CA 1
ATOM 1376 C C . ILE A 1 167 ? 14.949 9.015 -38.642 1.00 40.06 167 ILE A C 1
ATOM 1378 O O . ILE A 1 167 ? 15.226 10.107 -38.131 1.00 40.06 167 ILE A O 1
ATOM 1382 N N . PRO A 1 168 ? 15.546 8.580 -39.766 1.00 44.16 168 PRO A N 1
ATOM 1383 C CA . PRO A 1 168 ? 16.336 9.492 -40.563 1.00 44.16 168 PRO A CA 1
ATOM 1384 C C . PRO A 1 168 ? 15.365 10.563 -41.055 1.00 44.16 168 PRO A C 1
ATOM 1386 O O . PRO A 1 168 ? 14.323 10.235 -41.627 1.00 44.16 168 PRO A O 1
ATOM 1389 N N . PHE A 1 169 ? 15.674 11.815 -40.723 1.00 46.12 169 PHE A N 1
ATOM 1390 C CA . PHE A 1 169 ? 14.993 12.986 -41.263 1.00 46.12 169 PHE A CA 1
ATOM 1391 C C . PHE A 1 169 ? 15.118 13.034 -42.786 1.00 46.12 169 PHE A C 1
ATOM 1393 O O . PHE A 1 169 ? 16.197 12.648 -43.296 1.00 46.12 169 PHE A O 1
#

pLDDT: mean 88.26, std 13.37, range [36.41, 97.81]

Secondary structure (DSSP, 8-state):
---PPPS---------HHHHHHHHHHHHHHT--HHHHHHHHHHHHHHH--EEETTEEE-HHHH--SSHHHHHHHHHT-TTS---HHHHHHHHHHHHTHHHHEEEETTEEEE-HHHHHHHGGGHHHHHHHHHHHTTT-TTHHHHHHHHHHHHTT------SPPP------

Solvent-accessible surface area (backbone atoms only — not comparable to full-atom values): 10383 Å² total; per-residue (Å²): 131,88,78,74,80,72,95,70,82,92,81,89,80,91,69,56,74,66,61,48,48,52,47,55,49,51,16,63,76,70,76,45,52,57,65,58,52,50,53,50,53,47,54,56,53,48,76,69,48,64,44,74,51,103,88,45,75,48,44,63,71,79,39,62,54,93,48,64,47,60,22,51,51,50,45,68,72,37,88,81,55,86,71,52,73,69,51,50,50,51,45,55,50,42,64,76,46,34,69,59,45,35,43,75,60,89,92,45,78,44,75,30,60,73,45,29,70,67,46,45,86,47,43,71,58,39,50,52,45,33,76,75,24,52,89,84,40,70,55,53,32,59,52,51,55,40,50,56,30,49,7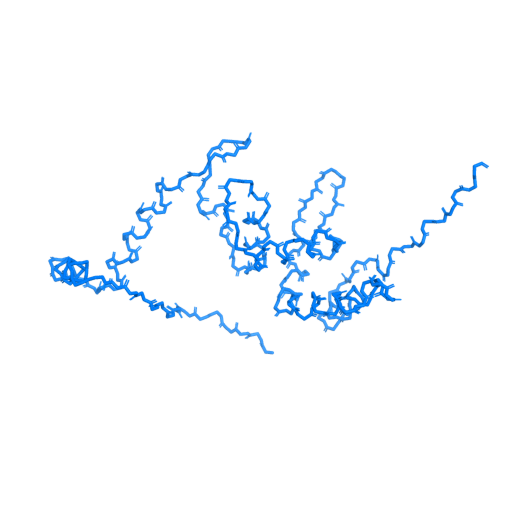6,68,73,41,88,57,64,83,70,77,67,78,74,80,71,78,75,81,128

Nearest PDB structures (foldseek):
  6rw6-assembly1_B  TM=1.534E-01  e=3.971E+00  Photorhabdus luminescens

Mean predicted aligned error: 7.4 Å